Protein AF-A0A015MJA5-F1 (afdb_monomer_lite)

Radius of gyration: 21.53 Å; chains: 1; bounding box: 51×28×62 Å

pLDDT: mean 77.98, std 15.15, range [37.22, 94.06]

Foldseek 3Di:
DALLVLLVVLVVVLCVVPVVDDPQLVPDDPVNLVSSLVSCVVVVLVRQLLSDDPVSCVPPVVSSCSSDDPLVSVLSVCCNVPQQDDDPDPRDPGPDDPPDPDPPPQVQQDPDPPDGQQNQQVVVCVVVVPDPPVRDPPCVGDDPDRDDDQDDCVVQNDDPVSCCVRPPPDPPDDDDD

Organism: Rhizophagus irregularis (strain DAOM 197198w) (NCBI:txid1432141)

Secondary structure (DSSP, 8-state):
--HHHHHHHHHHHHHHT-TT--S-TTT--HHHHHHHHHHHTTTGGGS-GGGS-HHHIIIIIGGGGGGS-HHHHHHHHHHHHSTT---SS--PPPSS----S----HHHH---SS--HHHHHHHHHHHTT----TT-TT------S-------HHHH-S-HHHHHHHHTT--S-----

Sequence (177 aa):
MNEIEVWEHVLKWGLAQNPNLILDPKTWSVDDFKTMKNILQHCLPLIRFFSLSSIAFSQKVRPYRKLLDKQLYEELLNSYLEPGSVSRYNVLRPRKIKNNEIKIDDSQIIDSKIVDSNIISTVSKWVNKVVINDNNYEELIYLPYKFELLLRGSRDGFTPNKFHELCDGKANTVRPL

Structure (mmCIF, N/CA/C/O backbone):
data_AF-A0A015MJA5-F1
#
_entry.id   AF-A0A015MJA5-F1
#
loop_
_atom_site.group_PDB
_atom_site.id
_atom_site.type_symbol
_atom_site.label_atom_id
_atom_site.label_alt_id
_atom_site.label_comp_id
_atom_site.label_asym_id
_atom_site.label_entity_id
_atom_site.label_seq_id
_atom_site.pdbx_PDB_ins_code
_atom_site.Cartn_x
_atom_site.Cartn_y
_atom_site.Cartn_z
_atom_site.occupancy
_atom_site.B_iso_or_equiv
_atom_site.auth_seq_id
_atom_site.auth_comp_id
_atom_site.auth_asym_id
_atom_site.auth_atom_id
_atom_site.pdbx_PDB_model_num
ATOM 1 N N . MET A 1 1 ? -3.603 6.333 -7.722 1.00 66.56 1 MET A N 1
ATOM 2 C CA . MET A 1 1 ? -4.207 6.580 -6.405 1.00 66.56 1 MET A CA 1
ATOM 3 C C . MET A 1 1 ? -3.105 6.470 -5.365 1.00 66.56 1 MET A C 1
ATOM 5 O O . MET A 1 1 ? -2.288 5.564 -5.498 1.00 66.56 1 MET A O 1
ATOM 9 N N . ASN A 1 2 ? -2.989 7.423 -4.443 1.00 80.31 2 ASN A N 1
ATOM 10 C CA . ASN A 1 2 ? -2.031 7.321 -3.342 1.00 80.31 2 ASN A CA 1
ATOM 11 C C . ASN A 1 2 ? -2.468 6.195 -2.403 1.00 80.31 2 ASN A C 1
ATOM 13 O O . ASN A 1 2 ? -3.661 5.965 -2.232 1.00 80.31 2 ASN A O 1
ATOM 17 N N . GLU A 1 3 ? -1.526 5.506 -1.766 1.00 84.56 3 GLU A N 1
ATOM 18 C CA . GLU A 1 3 ? -1.880 4.363 -0.914 1.00 84.56 3 GLU A CA 1
ATOM 19 C C . GLU A 1 3 ? -2.755 4.776 0.281 1.00 84.56 3 GLU A C 1
ATOM 21 O O . GLU A 1 3 ? -3.638 4.035 0.704 1.00 84.56 3 GLU A O 1
ATOM 26 N N . ILE A 1 4 ? -2.583 6.010 0.763 1.00 87.94 4 ILE A N 1
ATOM 27 C CA . ILE A 1 4 ? -3.438 6.568 1.810 1.00 87.94 4 ILE A CA 1
ATOM 28 C C . ILE A 1 4 ? -4.886 6.760 1.346 1.00 87.94 4 ILE A C 1
ATOM 30 O O . ILE A 1 4 ? -5.813 6.508 2.107 1.00 87.94 4 ILE A O 1
ATOM 34 N N . GLU A 1 5 ? -5.091 7.140 0.083 1.00 89.81 5 GLU A N 1
ATOM 35 C CA . GLU A 1 5 ? -6.429 7.243 -0.499 1.00 89.81 5 GLU A CA 1
ATOM 36 C C . GLU A 1 5 ? -7.053 5.851 -0.582 1.00 89.81 5 GLU A C 1
ATOM 38 O O . GLU A 1 5 ? -8.214 5.697 -0.223 1.00 89.81 5 GLU A O 1
ATOM 43 N N . VAL A 1 6 ? -6.292 4.827 -0.993 1.00 90.62 6 VAL A N 1
ATOM 44 C CA . VAL A 1 6 ? -6.782 3.437 -1.030 1.00 90.62 6 VAL A CA 1
ATOM 45 C C . VAL A 1 6 ? -7.274 3.012 0.355 1.00 90.62 6 VAL A C 1
ATOM 47 O O . VAL A 1 6 ? -8.397 2.529 0.473 1.00 90.62 6 VAL A O 1
ATOM 50 N N . TRP A 1 7 ? -6.481 3.254 1.403 1.00 92.88 7 TRP A N 1
ATOM 51 C CA . TRP A 1 7 ? -6.877 2.979 2.787 1.00 92.88 7 TRP A CA 1
ATOM 52 C C . TRP A 1 7 ? -8.183 3.686 3.179 1.00 92.88 7 TRP A C 1
ATOM 54 O O . TRP A 1 7 ? -9.106 3.048 3.686 1.00 92.88 7 TRP A O 1
ATOM 64 N N . GLU A 1 8 ? -8.302 4.986 2.904 1.00 92.44 8 GLU A N 1
ATOM 65 C CA . GLU A 1 8 ? -9.509 5.752 3.231 1.00 92.44 8 GLU A CA 1
ATOM 66 C C . GLU A 1 8 ? -10.745 5.270 2.455 1.00 92.44 8 GLU A C 1
ATOM 68 O O . GLU A 1 8 ? -11.843 5.235 3.012 1.00 92.44 8 GLU A O 1
ATOM 73 N N . HIS A 1 9 ? -10.592 4.861 1.193 1.00 92.62 9 HIS A N 1
ATOM 74 C CA . HIS A 1 9 ? -11.691 4.302 0.401 1.00 92.62 9 HIS A CA 1
ATOM 75 C C . HIS A 1 9 ? -12.118 2.925 0.909 1.00 92.62 9 HIS A C 1
ATOM 77 O O . HIS A 1 9 ? -13.315 2.663 0.988 1.00 92.62 9 HIS A O 1
ATOM 83 N N . VAL A 1 10 ? -11.168 2.071 1.303 1.00 92.81 10 VAL A N 1
ATOM 84 C CA . VAL A 1 10 ? -11.465 0.765 1.910 1.00 92.81 10 VAL A CA 1
ATOM 85 C C . VAL A 1 10 ? -12.234 0.947 3.220 1.00 92.81 10 VAL A C 1
ATOM 87 O O . VAL A 1 10 ? -13.239 0.271 3.430 1.00 92.81 10 VAL A O 1
ATOM 90 N N . LEU A 1 11 ? -11.837 1.906 4.065 1.00 91.88 11 LEU A N 1
ATOM 91 C CA . LEU A 1 11 ? -12.578 2.237 5.286 1.00 91.88 11 LEU A CA 1
ATOM 92 C C . LEU A 1 11 ? -13.996 2.743 4.993 1.00 91.88 11 LEU A C 1
ATOM 94 O O . LEU A 1 11 ? -14.953 2.257 5.593 1.00 91.88 11 LEU A O 1
ATOM 98 N N . LYS A 1 12 ? -14.150 3.690 4.059 1.00 91.62 12 LYS A N 1
ATOM 99 C CA . LYS A 1 12 ? -15.470 4.202 3.652 1.00 91.62 12 LYS A CA 1
ATOM 100 C C . LYS A 1 12 ? -16.364 3.091 3.103 1.00 91.62 12 LYS A C 1
ATOM 102 O O . LYS A 1 12 ? -17.541 3.036 3.442 1.00 91.62 12 LYS A O 1
ATOM 107 N N . TRP A 1 13 ? -15.805 2.201 2.284 1.00 92.81 13 TRP A N 1
ATOM 108 C CA . TRP A 1 13 ? -16.527 1.053 1.746 1.00 92.81 13 TRP A CA 1
ATOM 109 C C . TRP A 1 13 ? -16.963 0.091 2.854 1.00 92.81 13 TRP A C 1
ATOM 111 O O . TRP A 1 13 ? -18.123 -0.304 2.871 1.00 92.81 13 TRP A O 1
ATOM 121 N N . GLY A 1 14 ? -16.085 -0.222 3.814 1.00 91.38 14 GLY A N 1
ATOM 122 C CA . GLY A 1 14 ? -16.428 -1.079 4.952 1.00 91.38 14 GLY A CA 1
ATOM 123 C C . GLY A 1 14 ? -17.559 -0.509 5.811 1.00 91.38 14 GLY A C 1
ATOM 124 O O . GLY A 1 14 ? -18.456 -1.244 6.210 1.00 91.38 14 GLY A O 1
ATOM 125 N N . LEU A 1 15 ? -17.575 0.810 6.025 1.00 88.44 15 LEU A N 1
ATOM 126 C CA . LEU A 1 15 ? -18.675 1.484 6.720 1.00 88.44 15 LEU A CA 1
ATOM 127 C C . LEU A 1 15 ? -19.980 1.470 5.930 1.00 88.44 15 LEU A C 1
ATOM 129 O O . LEU A 1 15 ? -21.043 1.296 6.511 1.00 88.44 15 LEU A O 1
ATOM 133 N N . ALA A 1 16 ? -19.917 1.613 4.607 1.00 89.19 16 ALA A N 1
ATOM 134 C CA . ALA A 1 16 ? -21.109 1.525 3.771 1.00 89.19 16 ALA A CA 1
ATOM 135 C C . ALA A 1 16 ? -21.779 0.138 3.848 1.00 89.19 16 ALA A C 1
ATOM 137 O O . ALA A 1 16 ? -22.980 0.036 3.613 1.00 89.19 16 ALA A O 1
ATOM 138 N N . GLN A 1 17 ? -21.033 -0.914 4.215 1.00 87.31 17 GLN A N 1
ATOM 139 C CA . GLN A 1 17 ? -21.589 -2.249 4.469 1.00 87.31 17 GLN A CA 1
ATOM 140 C C . GLN A 1 17 ? -22.300 -2.366 5.830 1.00 87.31 17 GLN A C 1
ATOM 142 O O . GLN A 1 17 ? -23.055 -3.313 6.034 1.00 87.31 17 GLN A O 1
ATOM 147 N N . ASN A 1 18 ? -22.083 -1.433 6.765 1.00 81.94 18 ASN A N 1
ATOM 148 C CA . ASN A 1 18 ? -22.741 -1.426 8.071 1.00 81.94 18 ASN A CA 1
ATOM 149 C C . ASN A 1 18 ? -23.163 0.003 8.477 1.00 81.94 18 ASN A C 1
ATOM 151 O O . ASN A 1 18 ? -22.392 0.711 9.130 1.00 81.94 18 ASN A O 1
ATOM 155 N N . PRO A 1 19 ? -24.404 0.415 8.149 1.00 75.94 19 PRO A N 1
ATOM 156 C CA . PRO A 1 19 ? -24.901 1.775 8.376 1.00 75.94 19 PRO A CA 1
ATOM 157 C C . PRO A 1 19 ? -24.910 2.231 9.841 1.00 75.94 19 PRO A C 1
ATOM 159 O O . PRO A 1 19 ? -24.994 3.427 10.104 1.00 75.94 19 PRO A O 1
ATOM 162 N N . ASN A 1 20 ? -24.834 1.296 10.793 1.00 77.31 20 ASN A N 1
ATOM 163 C CA . ASN A 1 20 ? -24.851 1.600 12.224 1.00 77.31 20 ASN A CA 1
ATOM 164 C C . ASN A 1 20 ? -23.471 2.018 12.763 1.00 77.31 20 ASN A C 1
ATOM 166 O O . ASN A 1 20 ? -23.378 2.488 13.896 1.00 77.31 20 ASN A O 1
ATOM 170 N N . LEU A 1 21 ? -22.399 1.850 11.978 1.00 78.50 21 LEU A N 1
ATOM 171 C CA . LEU A 1 21 ? -21.040 2.214 12.376 1.00 78.50 21 LEU A CA 1
ATOM 172 C C . LEU A 1 21 ? -20.703 3.652 11.971 1.00 78.50 21 LEU A C 1
ATOM 174 O O . LEU A 1 21 ? -20.808 4.044 10.810 1.00 78.50 21 LEU A O 1
ATOM 178 N N . ILE A 1 22 ? -20.218 4.433 12.934 1.00 77.12 22 ILE A N 1
ATOM 179 C CA . ILE A 1 22 ? -19.746 5.809 12.726 1.00 77.12 22 ILE A CA 1
ATOM 180 C C . ILE A 1 22 ? -18.241 5.785 12.409 1.00 77.12 22 ILE A C 1
ATOM 182 O O . ILE A 1 22 ? -17.514 4.950 12.935 1.00 77.12 22 ILE A O 1
ATOM 186 N N . LEU A 1 23 ? -17.724 6.709 11.590 1.00 75.06 23 LEU A N 1
ATOM 187 C CA . LEU A 1 23 ? -16.286 6.831 11.268 1.00 75.06 23 LEU A CA 1
ATOM 188 C C . LEU A 1 23 ? -15.466 7.451 12.429 1.00 75.06 23 LEU A C 1
ATOM 190 O O . LEU A 1 23 ? -14.699 8.388 12.221 1.00 75.06 23 LEU A O 1
ATOM 194 N N . ASP A 1 24 ? -15.621 6.955 13.659 1.00 81.62 24 ASP A N 1
ATOM 195 C CA . ASP A 1 24 ? -14.726 7.292 14.772 1.00 81.62 24 ASP A CA 1
ATOM 196 C C . ASP A 1 24 ? -14.267 6.028 15.520 1.00 81.62 24 ASP A C 1
ATOM 198 O O . ASP A 1 24 ? -15.018 5.491 16.340 1.00 81.62 24 ASP A O 1
ATOM 202 N N . PRO A 1 25 ? -13.017 5.568 15.318 1.00 80.31 25 PRO A N 1
ATOM 203 C CA . PRO A 1 25 ? -12.498 4.368 15.968 1.00 80.31 25 PRO A CA 1
ATOM 204 C C . PRO A 1 25 ? -12.429 4.473 17.497 1.00 80.31 25 PRO A C 1
ATOM 206 O O . PRO A 1 25 ? -12.294 3.446 18.162 1.00 80.31 25 PRO A O 1
ATOM 209 N N . LYS A 1 26 ? -12.515 5.677 18.085 1.00 83.00 26 LYS A N 1
ATOM 210 C CA . LYS A 1 26 ? -12.604 5.843 19.546 1.00 83.00 26 LYS A CA 1
ATOM 211 C C . LYS A 1 26 ? -13.963 5.421 20.100 1.00 83.00 26 LYS A C 1
ATOM 213 O O . LYS A 1 26 ? -14.038 5.036 21.262 1.00 83.00 26 LYS A O 1
ATOM 218 N N . THR A 1 27 ? -15.009 5.494 19.281 1.00 86.12 27 THR A N 1
ATOM 219 C CA . THR A 1 27 ? -16.390 5.164 19.670 1.00 86.12 27 THR A CA 1
ATOM 220 C C . THR A 1 27 ? -16.729 3.686 19.495 1.00 86.12 27 THR A C 1
ATOM 222 O O . THR A 1 27 ? -17.768 3.241 19.967 1.00 86.12 27 THR A O 1
ATOM 225 N N . TRP A 1 28 ? -15.857 2.913 18.842 1.00 87.12 28 TRP A N 1
ATOM 226 C CA . TRP A 1 28 ? -16.139 1.527 18.482 1.00 87.12 28 TRP A CA 1
ATOM 227 C C . TRP A 1 28 ? -15.987 0.574 19.663 1.00 87.12 28 TRP A C 1
ATOM 229 O O . TRP A 1 28 ? -14.944 0.519 20.328 1.00 87.12 28 TRP A O 1
ATOM 239 N N . SER A 1 29 ? -17.015 -0.246 19.856 1.00 88.69 29 SER A N 1
ATOM 240 C CA . SER A 1 29 ? -16.983 -1.401 20.740 1.00 88.69 29 SER A CA 1
ATOM 241 C C . SER A 1 29 ? -16.093 -2.515 20.174 1.00 88.69 29 SER A C 1
ATOM 243 O O . SER A 1 29 ? -15.630 -2.482 19.032 1.00 88.69 29 SER A O 1
ATOM 245 N N . VAL A 1 30 ? -15.827 -3.540 20.985 1.00 87.81 30 VAL A N 1
ATOM 246 C CA . VAL A 1 30 ? -15.057 -4.715 20.542 1.00 87.81 30 VAL A CA 1
ATOM 247 C C . VAL A 1 30 ? -15.766 -5.443 19.391 1.00 87.81 30 VAL A C 1
ATOM 249 O O . VAL A 1 30 ? -15.101 -5.883 18.450 1.00 87.81 30 VAL A O 1
ATOM 252 N N . ASP A 1 31 ? -17.097 -5.512 19.429 1.00 89.25 31 ASP A N 1
ATOM 253 C CA . ASP A 1 31 ? -17.905 -6.166 18.397 1.00 89.25 31 ASP A CA 1
ATOM 254 C C . ASP A 1 31 ? -17.942 -5.364 17.091 1.00 89.25 31 ASP A C 1
ATOM 256 O O . ASP A 1 31 ? -17.902 -5.951 16.006 1.00 89.25 31 ASP A O 1
ATOM 260 N N . ASP A 1 32 ? -17.900 -4.033 17.173 1.00 89.94 32 ASP A N 1
ATOM 261 C CA . ASP A 1 32 ? -17.778 -3.153 16.004 1.00 89.94 32 ASP A CA 1
ATOM 262 C C . ASP A 1 32 ? -16.458 -3.399 15.269 1.00 89.94 32 ASP A C 1
ATOM 264 O O . ASP A 1 32 ? -16.434 -3.606 14.052 1.00 89.94 32 ASP A O 1
ATOM 268 N N . PHE A 1 33 ? -15.349 -3.476 16.017 1.00 90.25 33 PHE A N 1
ATOM 269 C CA . PHE A 1 33 ? -14.043 -3.826 15.452 1.00 90.25 33 PHE A CA 1
ATOM 270 C C . PHE A 1 33 ? -14.045 -5.218 14.822 1.00 90.25 33 PHE A C 1
ATOM 272 O O . PHE A 1 33 ? -13.474 -5.394 13.746 1.00 90.25 33 PHE A O 1
ATOM 279 N N . LYS A 1 34 ? -14.685 -6.204 15.459 1.00 90.69 34 LYS A N 1
ATOM 280 C CA . LYS A 1 34 ? -14.786 -7.568 14.926 1.00 90.69 34 LYS A CA 1
ATOM 281 C C . LYS A 1 34 ? -15.583 -7.602 13.621 1.00 90.69 34 LYS A C 1
ATOM 283 O O . LYS A 1 34 ? -15.147 -8.221 12.652 1.00 90.69 34 LYS A O 1
ATOM 288 N N . THR A 1 35 ? -16.709 -6.897 13.582 1.00 91.25 35 THR A N 1
ATOM 289 C CA . THR A 1 35 ? -17.570 -6.794 12.399 1.00 91.25 35 THR A CA 1
ATOM 290 C C . THR A 1 35 ? -16.824 -6.136 11.244 1.00 91.25 35 THR A C 1
ATOM 292 O O . THR A 1 35 ? -16.749 -6.699 10.153 1.00 91.25 35 THR A O 1
ATOM 295 N N . MET A 1 36 ? -16.181 -4.994 11.497 1.00 91.56 36 MET A N 1
ATOM 296 C CA . MET A 1 36 ? -15.400 -4.296 10.478 1.00 91.56 36 MET A CA 1
ATOM 297 C C . MET A 1 36 ? -14.196 -5.120 10.005 1.00 91.56 36 MET A C 1
ATOM 299 O O . MET A 1 36 ? -13.910 -5.159 8.810 1.00 91.56 36 MET A O 1
ATOM 303 N N . LYS A 1 37 ? -13.501 -5.820 10.912 1.00 91.44 37 LYS A N 1
ATOM 304 C CA . LYS A 1 37 ? -12.379 -6.697 10.548 1.00 91.44 37 LYS A CA 1
ATOM 305 C C . LYS A 1 37 ? -12.827 -7.801 9.589 1.00 91.44 37 LYS A C 1
ATOM 307 O O . LYS A 1 37 ? -12.146 -8.038 8.597 1.00 91.44 37 LYS A O 1
ATOM 312 N N . ASN A 1 38 ? -13.983 -8.416 9.841 1.00 91.25 38 ASN A N 1
ATOM 313 C CA . ASN A 1 38 ? -14.544 -9.439 8.959 1.00 91.25 38 ASN A CA 1
ATOM 314 C C . ASN A 1 38 ? -14.909 -8.875 7.578 1.00 91.25 38 ASN A C 1
ATOM 316 O O . ASN A 1 38 ? -14.599 -9.499 6.569 1.00 91.25 38 ASN A O 1
ATOM 320 N N . ILE A 1 39 ? -15.509 -7.680 7.517 1.00 92.00 39 ILE A N 1
ATOM 321 C CA . ILE A 1 39 ? -15.853 -7.018 6.245 1.00 92.00 39 ILE A CA 1
ATOM 322 C C . ILE A 1 39 ? -14.589 -6.721 5.427 1.00 92.00 39 ILE A C 1
ATOM 324 O O . ILE A 1 39 ? -14.548 -6.946 4.219 1.00 92.00 39 ILE A O 1
ATOM 328 N N . LEU A 1 40 ? -13.534 -6.237 6.085 1.00 92.44 40 LEU A N 1
ATOM 329 C CA . LEU A 1 40 ? -12.305 -5.808 5.422 1.00 92.44 40 LEU A CA 1
ATOM 330 C C . LEU A 1 40 ? -11.277 -6.932 5.224 1.00 92.44 40 LEU A C 1
ATOM 332 O O . LEU A 1 40 ? -10.230 -6.678 4.629 1.00 92.44 40 LEU A O 1
ATOM 336 N N . GLN A 1 41 ? -11.550 -8.162 5.670 1.00 90.38 41 GLN A N 1
ATOM 337 C CA . GLN A 1 41 ? -10.557 -9.244 5.737 1.00 90.38 41 GLN A CA 1
ATOM 338 C C . GLN A 1 41 ? -9.852 -9.529 4.401 1.00 90.38 41 GLN A C 1
ATOM 340 O O . GLN A 1 41 ? -8.660 -9.814 4.378 1.00 90.38 41 GLN A O 1
ATOM 345 N N . HIS A 1 42 ? -10.567 -9.412 3.278 1.00 88.00 42 HIS A N 1
ATOM 346 C CA . HIS A 1 42 ? -10.013 -9.653 1.941 1.00 88.00 42 HIS A CA 1
ATOM 347 C C . HIS A 1 42 ? -9.357 -8.407 1.334 1.00 88.00 42 HIS A C 1
ATOM 349 O O . HIS A 1 42 ? -8.534 -8.519 0.429 1.00 88.00 42 HIS A O 1
ATOM 355 N N . CYS A 1 43 ? -9.698 -7.218 1.834 1.00 89.94 43 CYS A N 1
ATOM 356 C CA . CYS A 1 43 ? -9.162 -5.949 1.353 1.00 89.94 43 CYS A CA 1
ATOM 357 C C . CYS A 1 43 ? -7.873 -5.553 2.083 1.00 89.94 43 CYS A C 1
ATOM 359 O O . CYS A 1 43 ? -6.976 -4.995 1.455 1.00 89.94 43 CYS A O 1
ATOM 361 N N . LEU A 1 44 ? -7.758 -5.853 3.383 1.00 89.00 44 LEU A N 1
ATOM 362 C CA . LEU A 1 44 ? -6.591 -5.499 4.201 1.00 89.00 44 LEU A CA 1
ATOM 363 C C . LEU A 1 44 ? -5.261 -6.013 3.621 1.00 89.00 44 LEU A C 1
ATOM 365 O O . LEU A 1 44 ? -4.337 -5.205 3.528 1.00 89.00 44 LEU A O 1
ATOM 369 N N . PRO A 1 45 ? -5.141 -7.273 3.149 1.00 86.88 45 PRO A N 1
ATOM 370 C CA . PRO A 1 45 ? -3.895 -7.776 2.564 1.00 86.88 45 PRO A CA 1
ATOM 371 C C . PRO A 1 45 ? -3.497 -7.074 1.260 1.00 86.88 45 PRO A C 1
ATOM 373 O O . PRO A 1 45 ? -2.343 -7.137 0.846 1.00 86.88 45 PRO A O 1
ATOM 376 N N . LEU A 1 46 ? -4.445 -6.409 0.592 1.00 85.94 46 LEU A N 1
ATOM 377 C CA . LEU A 1 46 ? -4.185 -5.679 -0.646 1.00 85.94 46 LEU A CA 1
ATOM 378 C C . LEU A 1 46 ? -3.621 -4.278 -0.375 1.00 85.94 46 LEU A C 1
ATOM 380 O O . LEU A 1 46 ? -3.115 -3.646 -1.303 1.00 85.94 46 LEU A O 1
ATOM 384 N N . ILE A 1 47 ? -3.713 -3.764 0.852 1.00 88.38 47 ILE A N 1
ATOM 385 C CA . ILE A 1 47 ? -3.237 -2.424 1.206 1.00 88.38 47 ILE A CA 1
ATOM 386 C C . ILE A 1 47 ? -1.742 -2.479 1.527 1.00 88.38 47 ILE A C 1
ATOM 388 O O . ILE A 1 47 ? -1.265 -3.286 2.321 1.00 88.38 47 ILE A O 1
ATOM 392 N N . ARG A 1 48 ? -0.982 -1.583 0.905 1.00 86.94 48 ARG A N 1
ATOM 393 C CA . ARG A 1 48 ? 0.482 -1.534 0.952 1.00 86.94 48 ARG A CA 1
ATOM 394 C C . ARG A 1 48 ? 0.930 -0.624 2.086 1.00 86.94 48 ARG A C 1
ATOM 396 O O . ARG A 1 48 ? 1.501 0.437 1.863 1.00 86.94 48 ARG A O 1
ATOM 403 N N . PHE A 1 49 ? 0.642 -1.026 3.322 1.00 86.31 49 PHE A N 1
ATOM 404 C CA . PHE A 1 49 ? 0.877 -0.195 4.510 1.00 86.31 49 PHE A CA 1
ATOM 405 C C . PHE A 1 49 ? 2.334 0.268 4.679 1.00 86.31 49 PHE A C 1
ATOM 407 O O . PHE A 1 49 ? 2.553 1.364 5.187 1.00 86.31 49 PHE A O 1
ATOM 414 N N . PHE A 1 50 ? 3.311 -0.515 4.213 1.00 82.25 50 PHE A N 1
ATOM 415 C CA . PHE A 1 50 ? 4.739 -0.161 4.213 1.00 82.25 50 PHE A CA 1
ATOM 416 C C . PHE A 1 50 ? 5.103 0.952 3.215 1.00 82.25 50 PHE A C 1
ATOM 418 O O . PHE A 1 50 ? 6.174 1.533 3.298 1.00 82.25 50 PHE A O 1
ATOM 425 N N . SER A 1 51 ? 4.225 1.260 2.255 1.00 78.62 51 SER A N 1
ATOM 426 C CA . SER A 1 51 ? 4.410 2.359 1.296 1.00 78.62 51 SER A CA 1
ATOM 427 C C . SER A 1 51 ? 3.823 3.691 1.783 1.00 78.62 51 SER A C 1
ATOM 429 O O . SER A 1 51 ? 3.862 4.685 1.055 1.00 78.62 51 SER A O 1
ATOM 431 N N . LEU A 1 52 ? 3.213 3.725 2.972 1.00 83.38 52 LEU A N 1
ATOM 432 C CA . LEU A 1 52 ? 2.678 4.956 3.551 1.00 83.38 52 LEU A CA 1
ATOM 433 C C . LEU A 1 52 ? 3.811 5.804 4.145 1.00 83.38 52 LEU A C 1
ATOM 435 O O . LEU A 1 52 ? 4.884 5.311 4.469 1.00 83.38 52 LEU A O 1
ATOM 439 N N . SER A 1 53 ? 3.581 7.110 4.305 1.00 83.62 53 SER A N 1
ATOM 440 C CA . SER A 1 53 ? 4.485 7.915 5.133 1.00 83.62 53 SER A CA 1
ATOM 441 C C . SER A 1 53 ? 4.231 7.639 6.612 1.00 83.62 53 SER A C 1
ATOM 443 O O . SER A 1 53 ? 3.092 7.380 7.009 1.00 83.62 53 SER A O 1
ATOM 445 N N . SER A 1 54 ? 5.260 7.808 7.444 1.00 83.06 54 SER A N 1
ATOM 446 C CA . SER A 1 54 ? 5.151 7.716 8.908 1.00 83.06 54 SER A CA 1
ATOM 447 C C . SER A 1 54 ? 4.030 8.605 9.469 1.00 83.06 54 SER A C 1
ATOM 449 O O . SER A 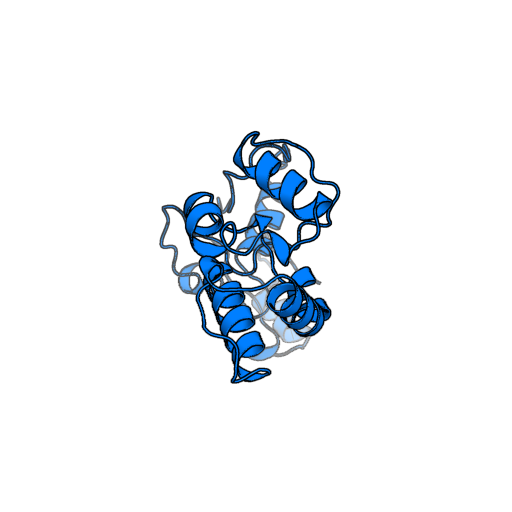1 54 ? 3.253 8.176 10.323 1.00 83.06 54 SER A O 1
ATOM 451 N N . ILE A 1 55 ? 3.876 9.819 8.925 1.00 85.12 55 ILE A N 1
ATOM 452 C CA . ILE A 1 55 ? 2.797 10.759 9.273 1.00 85.12 55 ILE A CA 1
ATOM 453 C C . ILE A 1 55 ? 1.420 10.166 8.942 1.00 85.12 55 ILE A C 1
ATOM 455 O O . ILE A 1 55 ? 0.5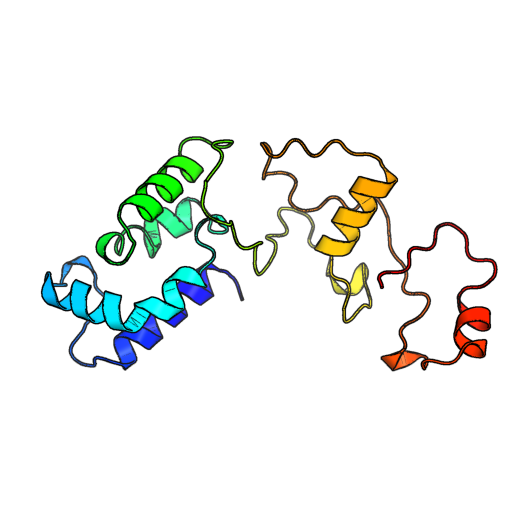31 10.157 9.796 1.00 85.12 55 ILE A O 1
ATOM 459 N N . ALA A 1 56 ? 1.239 9.646 7.724 1.00 88.00 56 ALA A N 1
ATOM 460 C CA . ALA A 1 56 ? -0.032 9.073 7.290 1.00 88.00 56 ALA A CA 1
ATOM 461 C C . ALA A 1 56 ? -0.379 7.816 8.099 1.00 88.00 56 ALA A C 1
ATOM 463 O O . ALA A 1 56 ? -1.507 7.676 8.569 1.00 88.00 56 ALA A O 1
ATOM 464 N N . PHE A 1 57 ? 0.599 6.941 8.338 1.00 89.75 57 PHE A N 1
ATOM 465 C CA . PHE A 1 57 ? 0.439 5.782 9.208 1.00 89.75 57 PHE A CA 1
ATOM 466 C C . PHE A 1 57 ? -0.018 6.197 10.616 1.00 89.75 57 PHE A C 1
ATOM 468 O O . PHE A 1 57 ? -1.045 5.715 11.100 1.00 89.75 57 PHE A O 1
ATOM 475 N N . SER A 1 58 ? 0.683 7.144 11.246 1.00 88.88 58 SER A N 1
ATOM 476 C CA . SER A 1 58 ? 0.397 7.594 12.613 1.00 88.88 58 SER A CA 1
ATOM 477 C C . SER A 1 58 ? -0.988 8.234 12.759 1.00 88.88 58 SER A C 1
ATOM 479 O O . SER A 1 58 ? -1.698 7.958 13.724 1.00 88.88 58 S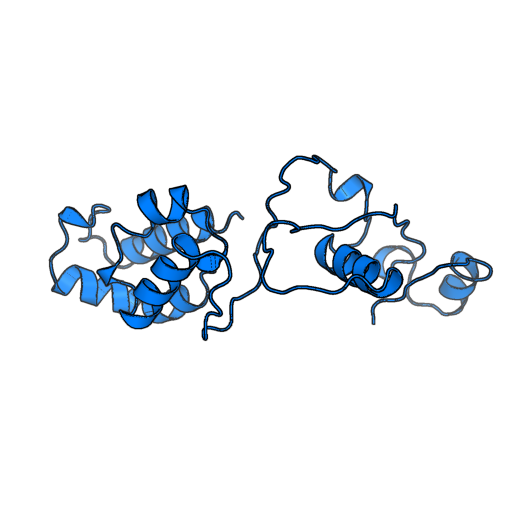ER A O 1
ATOM 481 N N . GLN A 1 59 ? -1.406 9.059 11.798 1.00 90.44 59 GLN A N 1
ATOM 482 C CA . GLN A 1 59 ? -2.669 9.797 11.894 1.00 90.44 59 GLN A CA 1
ATOM 483 C C . GLN A 1 59 ? -3.885 9.003 11.406 1.00 90.44 59 GLN A C 1
ATOM 485 O O . GLN A 1 59 ? -4.984 9.202 11.919 1.00 90.44 59 GLN A O 1
ATOM 490 N N . LYS A 1 60 ? -3.718 8.134 10.403 1.00 90.81 60 LYS A N 1
ATOM 491 C CA . LYS A 1 60 ? -4.847 7.543 9.665 1.00 90.81 60 LYS A CA 1
ATOM 492 C C . LYS A 1 60 ? -4.970 6.035 9.817 1.00 90.81 60 LYS A C 1
ATOM 494 O O . LYS A 1 60 ? -6.082 5.528 9.722 1.00 90.81 60 LYS A O 1
ATOM 499 N N . VAL A 1 61 ? -3.871 5.317 10.057 1.00 92.00 61 VAL A N 1
ATOM 500 C CA . VAL A 1 61 ? -3.879 3.848 10.203 1.00 92.00 61 VAL A CA 1
ATOM 501 C C . VAL A 1 61 ? -3.847 3.448 11.673 1.00 92.00 61 VAL A C 1
ATOM 503 O O . VAL A 1 61 ? -4.660 2.639 12.115 1.00 92.00 61 VAL A O 1
ATOM 506 N N . ARG A 1 62 ? -2.965 4.065 12.467 1.00 91.38 62 ARG A N 1
ATOM 507 C CA . ARG A 1 62 ? -2.778 3.767 13.895 1.00 91.38 62 ARG A CA 1
ATOM 508 C C . ARG A 1 62 ? -4.065 3.823 14.737 1.00 91.38 62 ARG A C 1
ATOM 510 O O . ARG A 1 62 ? -4.212 2.947 15.593 1.00 91.38 62 ARG A O 1
ATOM 517 N N . PRO A 1 63 ? -5.021 4.753 14.515 1.00 91.88 63 PRO A N 1
ATOM 518 C CA . PRO A 1 63 ? -6.298 4.737 15.236 1.00 91.88 63 PRO A CA 1
ATOM 519 C C . PRO A 1 63 ? -7.086 3.429 15.062 1.00 91.88 63 PRO A C 1
ATOM 521 O O . PRO A 1 63 ? -7.790 3.005 15.973 1.00 91.88 63 PRO A O 1
ATOM 524 N N . TYR A 1 64 ? -6.902 2.748 13.930 1.00 91.19 64 TYR A N 1
ATOM 525 C CA . TYR A 1 64 ? -7.579 1.505 13.566 1.00 91.19 64 TYR A CA 1
ATOM 526 C C . TYR A 1 64 ? -6.715 0.257 13.785 1.00 91.19 64 TYR A C 1
ATOM 528 O O . TYR A 1 64 ? -7.024 -0.804 13.248 1.00 91.19 64 TYR A O 1
ATOM 536 N N . ARG A 1 65 ? -5.650 0.337 14.596 1.00 90.88 65 ARG A N 1
ATOM 537 C CA . ARG A 1 65 ? -4.710 -0.779 14.833 1.00 90.88 65 ARG A CA 1
ATOM 538 C C . ARG A 1 65 ? -5.368 -2.116 15.197 1.00 90.88 65 ARG A C 1
ATOM 540 O O . ARG A 1 65 ? -4.810 -3.157 14.892 1.00 90.88 65 ARG A O 1
ATOM 547 N N . LYS A 1 66 ? -6.553 -2.096 15.824 1.00 90.88 66 LYS A N 1
ATOM 548 C CA . LYS A 1 66 ? -7.317 -3.301 16.199 1.00 90.88 66 LYS A CA 1
ATOM 549 C C . LYS A 1 66 ? -7.866 -4.083 14.993 1.00 90.88 66 LYS A C 1
ATOM 551 O O . LYS A 1 66 ? -8.210 -5.249 15.148 1.00 90.88 66 LYS A O 1
ATOM 556 N N . LEU A 1 67 ? -7.967 -3.453 13.818 1.00 90.94 67 LEU A N 1
ATOM 557 C CA . LEU A 1 67 ? -8.363 -4.115 12.569 1.00 90.94 67 LEU A CA 1
ATOM 558 C C . LEU A 1 67 ? -7.221 -4.926 11.957 1.00 90.94 67 LEU A C 1
ATOM 560 O O . LEU A 1 67 ? -7.471 -5.889 11.237 1.00 90.94 67 LEU A O 1
ATOM 564 N N . LEU A 1 68 ? -5.980 -4.542 12.250 1.00 90.00 68 LEU A N 1
ATOM 565 C CA . LEU A 1 68 ? -4.789 -5.211 11.755 1.00 90.00 68 LEU A CA 1
ATOM 566 C C . LEU A 1 68 ? -4.447 -6.400 12.652 1.00 90.00 68 LEU A C 1
ATOM 568 O O . LEU A 1 68 ? -4.716 -6.401 13.856 1.00 90.00 68 LEU A O 1
ATOM 572 N N . ASP A 1 69 ? -3.826 -7.420 12.072 1.00 87.94 69 ASP A N 1
ATOM 573 C CA . ASP A 1 69 ? -3.247 -8.492 12.870 1.00 87.94 69 ASP A CA 1
ATOM 574 C C . ASP A 1 69 ? -2.095 -7.954 13.715 1.00 87.94 69 ASP A C 1
ATOM 576 O O . ASP A 1 69 ? -1.294 -7.135 13.261 1.00 87.94 69 ASP A O 1
ATOM 580 N N . LYS A 1 70 ? -2.008 -8.426 14.964 1.00 89.00 70 LYS A N 1
ATOM 581 C CA . LYS A 1 70 ? -1.028 -7.933 15.941 1.00 89.00 70 LYS A CA 1
ATOM 582 C C . LYS A 1 70 ? 0.396 -7.999 15.389 1.00 89.00 70 LYS A C 1
ATOM 584 O O . LYS A 1 70 ? 1.133 -7.031 15.503 1.00 89.00 70 LYS A O 1
ATOM 589 N N . GLN A 1 71 ? 0.753 -9.112 14.747 1.00 87.12 71 GLN A N 1
ATOM 590 C CA . GLN A 1 71 ? 2.075 -9.277 14.146 1.00 87.12 71 GLN A CA 1
ATOM 591 C C . GLN A 1 71 ? 2.328 -8.268 13.016 1.00 87.12 71 GLN A C 1
ATOM 593 O O . GLN A 1 71 ? 3.391 -7.659 12.980 1.00 87.12 71 GLN A O 1
ATOM 598 N N . LEU A 1 72 ? 1.355 -8.063 12.121 1.00 86.62 72 LEU A N 1
ATOM 599 C CA . LEU A 1 72 ? 1.470 -7.094 11.029 1.00 86.62 72 LEU A CA 1
ATOM 600 C C . LEU A 1 72 ? 1.651 -5.668 11.566 1.00 86.62 72 LEU A C 1
ATOM 602 O O . LEU A 1 72 ? 2.467 -4.915 11.046 1.00 86.62 72 LEU A O 1
ATOM 606 N N . TYR A 1 73 ? 0.909 -5.298 12.612 1.00 90.31 73 TYR A N 1
ATOM 607 C CA . TYR A 1 73 ? 1.017 -3.976 13.224 1.00 90.31 73 TYR A CA 1
ATOM 608 C C . TYR A 1 73 ? 2.391 -3.732 13.864 1.00 90.31 73 TYR A C 1
ATOM 610 O O . TYR A 1 73 ? 2.950 -2.657 13.667 1.00 90.31 73 TYR A O 1
ATOM 618 N N . GLU A 1 74 ? 2.936 -4.703 14.603 1.00 88.44 74 GLU A N 1
ATOM 619 C CA . GLU A 1 74 ? 4.271 -4.572 15.209 1.00 88.44 74 GLU A CA 1
ATOM 620 C C . GLU A 1 74 ? 5.364 -4.471 14.139 1.00 88.44 74 GLU A C 1
ATOM 622 O O . GLU A 1 74 ? 6.234 -3.611 14.228 1.00 88.44 74 GLU A O 1
ATOM 627 N N . GLU A 1 75 ? 5.295 -5.279 13.076 1.00 85.62 75 GLU A N 1
ATOM 628 C CA . GLU A 1 75 ? 6.257 -5.181 11.971 1.00 85.62 75 GLU A CA 1
ATOM 629 C C . GLU A 1 75 ? 6.145 -3.841 11.225 1.00 85.62 75 GLU A C 1
ATOM 631 O O . GLU A 1 75 ? 7.164 -3.235 10.893 1.00 85.62 75 GLU A O 1
ATOM 636 N N . LEU A 1 76 ? 4.926 -3.325 11.021 1.00 86.69 76 LEU A N 1
ATOM 637 C CA . LEU A 1 76 ? 4.720 -1.981 10.476 1.00 86.69 76 LEU A CA 1
ATOM 638 C C . LEU A 1 76 ? 5.327 -0.916 11.383 1.00 86.69 76 LEU A C 1
ATOM 640 O O . LEU A 1 76 ? 6.059 -0.055 10.907 1.00 86.69 76 LEU A O 1
ATOM 644 N N . LEU A 1 77 ? 5.045 -0.976 12.682 1.00 88.50 77 LEU A N 1
ATOM 645 C CA . LEU A 1 77 ? 5.578 -0.028 13.651 1.00 88.50 77 LEU A CA 1
ATOM 646 C C . LEU A 1 77 ? 7.112 -0.037 13.639 1.00 88.50 77 LEU A C 1
ATOM 648 O O . LEU A 1 77 ? 7.714 1.029 13.525 1.00 88.50 77 LEU A O 1
ATOM 652 N N . ASN A 1 78 ? 7.723 -1.221 13.664 1.00 85.25 78 ASN A N 1
ATOM 653 C CA . ASN A 1 78 ? 9.173 -1.382 13.604 1.00 85.25 78 ASN A CA 1
ATOM 654 C C . ASN A 1 78 ? 9.754 -0.827 12.302 1.00 85.25 78 ASN A C 1
ATOM 656 O O . ASN A 1 78 ? 10.751 -0.122 12.358 1.00 85.25 78 ASN A O 1
ATOM 660 N N . SER A 1 79 ? 9.098 -1.029 11.154 1.00 81.56 79 SER A N 1
ATOM 661 C CA . SER A 1 79 ? 9.581 -0.482 9.875 1.00 81.56 79 SER A CA 1
ATOM 662 C C . SER A 1 79 ? 9.677 1.052 9.855 1.00 81.56 79 SER A C 1
ATOM 664 O O . SER A 1 79 ? 10.518 1.607 9.152 1.00 81.56 79 SER A O 1
ATOM 666 N N . TYR A 1 80 ? 8.848 1.746 10.647 1.00 81.50 80 TYR A N 1
ATOM 667 C CA . TYR A 1 80 ? 8.893 3.206 10.783 1.00 81.50 80 TYR A CA 1
ATOM 668 C C . TYR A 1 80 ? 9.830 3.695 11.894 1.00 81.50 80 TYR A C 1
ATOM 670 O O . TYR A 1 80 ? 10.218 4.862 11.869 1.00 81.50 80 TYR A O 1
ATOM 678 N N . LEU A 1 81 ? 10.147 2.852 12.880 1.00 82.88 81 LEU A N 1
ATOM 679 C CA . LEU A 1 81 ? 11.042 3.187 13.994 1.00 82.88 81 LEU A CA 1
ATOM 680 C C . LEU A 1 81 ? 12.504 2.827 13.698 1.00 82.88 81 LEU A C 1
ATOM 682 O O . LEU A 1 81 ? 13.402 3.557 14.105 1.00 82.88 81 LEU A O 1
ATOM 686 N N . GLU A 1 82 ? 12.729 1.735 12.972 1.00 79.06 82 GLU A N 1
ATOM 687 C CA . GLU A 1 82 ? 14.035 1.196 12.594 1.00 79.06 82 GLU A CA 1
ATOM 688 C C . GLU A 1 82 ? 14.107 1.019 11.065 1.00 79.06 82 GLU A C 1
ATOM 690 O O . GLU A 1 82 ? 13.806 -0.063 10.534 1.00 79.06 82 GLU A O 1
ATOM 695 N N . PRO A 1 83 ? 14.502 2.082 10.335 1.00 62.97 83 PRO A N 1
ATOM 696 C CA . PRO A 1 83 ? 14.744 2.011 8.898 1.00 62.97 83 PRO A CA 1
ATOM 697 C C . PRO A 1 83 ? 15.834 0.969 8.597 1.00 62.97 83 PRO A C 1
ATOM 699 O O . PRO A 1 83 ? 16.945 1.068 9.113 1.00 62.97 83 PRO A O 1
ATOM 702 N N . GLY A 1 84 ? 15.515 -0.043 7.783 1.00 54.84 84 GLY A N 1
ATOM 703 C CA . GLY A 1 84 ? 16.434 -1.139 7.429 1.00 54.84 84 GLY A CA 1
ATOM 704 C C . GLY A 1 84 ? 16.140 -2.483 8.108 1.00 54.84 84 GLY A C 1
ATOM 705 O O . GLY A 1 84 ? 16.816 -3.471 7.825 1.00 54.84 84 GLY A O 1
ATOM 706 N N . SER A 1 85 ? 15.118 -2.562 8.967 1.00 62.47 85 SER A N 1
ATOM 707 C CA . SER A 1 85 ? 14.627 -3.845 9.483 1.00 62.47 85 SER A CA 1
ATOM 708 C C . SER A 1 85 ? 13.958 -4.671 8.369 1.00 62.47 85 SER A C 1
ATOM 710 O O . SER A 1 85 ? 13.083 -4.199 7.641 1.00 62.47 85 SER A O 1
ATOM 712 N N . VAL A 1 86 ? 14.383 -5.928 8.210 1.00 54.72 86 VAL A N 1
ATOM 713 C CA . VAL A 1 86 ? 13.843 -6.838 7.187 1.00 54.72 86 VAL A CA 1
ATOM 714 C C . VAL A 1 86 ? 12.458 -7.322 7.629 1.00 54.72 86 VAL A C 1
ATOM 716 O O . VAL A 1 86 ? 12.344 -8.134 8.549 1.00 54.72 86 VAL A O 1
ATOM 719 N N . SER A 1 87 ? 11.391 -6.837 6.985 1.00 59.84 87 SER A N 1
ATOM 720 C CA . SER A 1 87 ? 10.043 -7.380 7.207 1.00 59.84 87 SER A CA 1
ATOM 721 C C . SER A 1 87 ? 9.898 -8.748 6.540 1.00 59.84 87 SER A C 1
ATOM 723 O O . SER A 1 87 ? 10.396 -8.977 5.439 1.00 59.84 87 SER A O 1
ATOM 725 N N . ARG A 1 88 ? 9.181 -9.662 7.206 1.00 56.38 88 ARG A N 1
ATOM 726 C CA . ARG A 1 88 ? 8.865 -10.994 6.666 1.00 56.38 88 ARG A CA 1
ATOM 727 C C . ARG A 1 88 ? 7.600 -11.004 5.813 1.00 56.38 88 ARG A C 1
ATOM 729 O O . ARG A 1 88 ? 7.316 -12.010 5.166 1.00 56.38 88 ARG A O 1
ATOM 736 N N . TYR A 1 89 ? 6.824 -9.921 5.812 1.00 58.31 89 TYR A N 1
ATOM 737 C CA . TYR A 1 89 ? 5.683 -9.805 4.915 1.00 58.31 89 TYR A CA 1
ATOM 738 C C . TYR A 1 89 ? 6.174 -9.473 3.514 1.00 58.31 89 TYR A C 1
ATOM 740 O O . TYR A 1 89 ? 7.038 -8.620 3.333 1.00 58.31 89 TYR A O 1
ATOM 748 N N . ASN A 1 90 ? 5.587 -10.132 2.513 1.00 51.69 90 ASN A N 1
ATOM 749 C CA . ASN A 1 90 ? 5.775 -9.770 1.115 1.00 51.69 90 ASN A CA 1
ATOM 750 C C . ASN A 1 90 ? 5.314 -8.321 0.929 1.00 51.69 90 ASN A C 1
ATOM 752 O O . ASN A 1 90 ? 4.119 -8.059 0.766 1.00 51.69 90 ASN A O 1
ATOM 756 N N . VAL A 1 91 ? 6.253 -7.376 1.005 1.00 61.78 91 VAL A N 1
ATOM 757 C CA . VAL A 1 91 ? 5.978 -5.956 0.819 1.00 61.78 91 VAL A CA 1
ATOM 758 C C . VAL A 1 91 ? 5.552 -5.783 -0.631 1.00 61.78 91 VAL A C 1
ATOM 760 O O . VAL A 1 91 ? 6.368 -5.757 -1.553 1.00 61.78 91 VAL A O 1
ATOM 763 N N . LEU A 1 92 ? 4.239 -5.724 -0.850 1.00 58.16 92 LEU A N 1
ATOM 764 C CA . LEU A 1 92 ? 3.693 -5.371 -2.150 1.00 58.16 92 LEU A CA 1
ATOM 765 C C . LEU A 1 92 ? 4.312 -4.032 -2.563 1.00 58.16 92 LEU A C 1
ATOM 767 O O . LEU A 1 92 ? 4.248 -3.057 -1.813 1.00 58.16 92 LEU A O 1
ATOM 771 N N . ARG A 1 93 ? 4.908 -3.989 -3.758 1.00 58.88 93 ARG A N 1
ATOM 772 C CA . ARG A 1 93 ? 5.577 -2.788 -4.279 1.00 58.88 93 ARG A CA 1
ATOM 773 C C . ARG A 1 93 ? 4.623 -1.588 -4.291 1.00 58.88 93 ARG A C 1
ATOM 775 O O . ARG A 1 93 ? 3.450 -1.795 -4.599 1.00 58.88 93 ARG A O 1
ATOM 782 N N . PRO A 1 94 ? 5.073 -0.348 -4.030 1.00 57.56 94 PRO A N 1
ATOM 783 C CA . PRO A 1 94 ? 4.216 0.840 -4.043 1.00 57.56 94 PRO A CA 1
ATOM 784 C C . PRO A 1 94 ? 3.346 0.956 -5.305 1.00 57.56 94 PRO A C 1
ATOM 786 O O . PRO A 1 94 ? 3.745 0.579 -6.402 1.00 57.56 94 PRO A O 1
ATOM 789 N N . ARG A 1 95 ? 2.108 1.438 -5.143 1.00 63.75 95 ARG A N 1
ATOM 790 C CA . ARG A 1 95 ? 1.098 1.556 -6.222 1.00 63.75 95 ARG A CA 1
ATOM 791 C C . ARG A 1 95 ? 1.244 2.845 -7.032 1.00 63.75 95 ARG A C 1
ATOM 793 O O . ARG A 1 95 ? 0.821 2.920 -8.179 1.00 63.75 95 ARG A O 1
ATOM 800 N N . LYS A 1 96 ? 1.850 3.845 -6.399 1.00 57.81 96 LYS A N 1
ATOM 801 C CA . LYS A 1 96 ? 2.376 5.081 -6.966 1.00 57.81 96 LYS A CA 1
ATOM 802 C C . LYS A 1 96 ? 3.722 5.332 -6.303 1.00 57.81 96 LYS A C 1
ATOM 804 O O . LYS A 1 96 ? 3.860 5.067 -5.108 1.00 57.81 96 LYS A O 1
ATOM 809 N N . ILE A 1 97 ? 4.671 5.870 -7.051 1.00 50.62 97 ILE A N 1
ATOM 810 C CA . ILE A 1 97 ? 5.925 6.350 -6.482 1.00 50.62 97 ILE A CA 1
ATOM 811 C C . ILE A 1 97 ? 5.706 7.800 -6.047 1.00 50.62 97 ILE A C 1
ATOM 813 O O . ILE A 1 97 ? 5.100 8.590 -6.775 1.00 50.62 97 ILE A O 1
ATOM 817 N N . LYS A 1 98 ? 6.155 8.155 -4.839 1.00 43.72 98 LYS A N 1
ATOM 818 C CA . LYS A 1 98 ? 6.344 9.562 -4.484 1.00 43.72 98 LYS A CA 1
ATOM 819 C C . LYS A 1 98 ? 7.571 10.047 -5.245 1.00 43.72 98 LYS A C 1
ATOM 821 O O . LYS A 1 98 ? 8.685 9.667 -4.901 1.00 43.72 98 LYS A O 1
ATOM 826 N N . ASN A 1 99 ? 7.356 10.896 -6.243 1.00 42.47 99 ASN A N 1
ATOM 827 C CA . ASN A 1 99 ? 8.418 11.711 -6.819 1.00 42.47 99 ASN A CA 1
ATOM 828 C C . ASN A 1 99 ? 8.811 12.747 -5.760 1.00 42.47 99 ASN A C 1
ATOM 830 O O . ASN A 1 99 ? 8.276 13.856 -5.741 1.00 42.47 99 ASN A O 1
ATOM 834 N N . ASN A 1 100 ? 9.679 12.374 -4.821 1.00 37.69 100 ASN A N 1
ATOM 835 C CA . ASN A 1 100 ? 10.375 13.381 -4.042 1.00 37.69 100 ASN A CA 1
ATOM 836 C C . ASN A 1 100 ? 11.366 14.068 -4.997 1.00 37.69 100 ASN A C 1
ATOM 838 O O . ASN A 1 100 ? 12.244 13.437 -5.573 1.00 37.69 100 ASN A O 1
ATOM 842 N N . GLU A 1 101 ? 11.122 15.359 -5.210 1.00 40.56 101 GLU A N 1
ATOM 843 C CA . GLU A 1 101 ? 12.040 16.363 -5.765 1.00 40.56 101 GLU A CA 1
ATOM 844 C C . GLU A 1 101 ? 12.462 16.317 -7.232 1.00 40.56 101 GLU A C 1
ATOM 846 O O . GLU A 1 101 ? 13.223 17.182 -7.654 1.00 40.56 101 GLU A O 1
ATOM 851 N N . ILE A 1 102 ? 11.847 15.491 -8.076 1.00 40.16 102 ILE A N 1
ATOM 852 C CA . ILE A 1 102 ? 11.806 15.834 -9.498 1.00 40.16 102 ILE A CA 1
ATOM 853 C C . ILE A 1 102 ? 10.387 15.628 -10.016 1.00 40.16 102 ILE A C 1
ATOM 855 O O . ILE A 1 102 ? 9.916 14.505 -10.189 1.00 40.16 102 ILE A O 1
ATOM 859 N N . LYS A 1 103 ? 9.681 16.738 -10.276 1.00 37.22 103 LYS A N 1
ATOM 860 C CA . LYS A 1 103 ? 8.548 16.750 -11.209 1.00 37.22 103 LYS A CA 1
ATOM 861 C C . LYS A 1 103 ? 9.103 16.436 -12.597 1.00 37.22 103 LYS A C 1
ATOM 863 O O . LYS A 1 103 ? 9.187 17.324 -13.438 1.00 37.22 103 LYS A O 1
ATOM 868 N N . ILE A 1 104 ? 9.532 15.203 -12.828 1.00 46.00 104 ILE A N 1
ATOM 869 C CA . ILE A 1 104 ? 9.612 14.726 -14.191 1.00 46.00 104 ILE A CA 1
ATOM 870 C C . ILE A 1 104 ? 8.218 14.215 -14.474 1.00 46.00 104 ILE A C 1
ATOM 872 O O . ILE A 1 104 ? 7.757 13.238 -13.891 1.00 46.00 104 ILE A O 1
ATOM 876 N N . ASP A 1 105 ? 7.499 15.010 -15.248 1.00 45.50 105 ASP A N 1
ATOM 877 C CA . ASP A 1 105 ? 6.274 14.593 -15.895 1.00 45.50 105 ASP A CA 1
ATOM 878 C C . ASP A 1 105 ? 6.533 13.215 -16.525 1.00 45.50 105 ASP A C 1
ATOM 880 O O . ASP A 1 105 ? 7.405 13.100 -17.386 1.00 45.50 105 ASP A O 1
ATOM 884 N N . ASP A 1 106 ? 5.867 12.153 -16.056 1.00 50.03 106 ASP A N 1
ATOM 885 C CA . ASP A 1 106 ? 6.118 10.788 -16.549 1.00 50.03 106 ASP A CA 1
ATOM 886 C C . ASP A 1 106 ? 5.933 10.720 -18.085 1.00 50.03 106 ASP A C 1
ATOM 888 O O . ASP A 1 106 ? 6.620 9.951 -18.762 1.00 50.03 106 ASP A O 1
ATOM 892 N N . SER A 1 107 ? 5.093 11.602 -18.658 1.00 49.47 107 SER A N 1
ATOM 893 C CA . SER A 1 107 ? 4.937 11.778 -20.110 1.00 49.47 107 SER A CA 1
ATOM 894 C C . SER A 1 107 ? 6.142 12.378 -20.835 1.00 49.47 107 SER A C 1
ATOM 896 O O . SER A 1 107 ? 6.229 12.225 -22.052 1.00 49.47 107 SER A O 1
ATOM 898 N N . GLN A 1 108 ? 7.077 13.035 -20.146 1.00 50.59 108 GLN A N 1
ATOM 899 C CA . GLN A 1 108 ? 8.300 13.562 -20.764 1.00 50.59 108 GLN A CA 1
ATOM 900 C C . GLN A 1 108 ? 9.435 12.535 -20.833 1.00 50.59 108 GLN A C 1
ATOM 902 O O . GLN A 1 108 ? 10.333 12.703 -21.658 1.00 50.59 108 GLN A O 1
ATOM 907 N N . ILE A 1 109 ? 9.414 11.477 -20.010 1.00 54.75 109 ILE A N 1
ATOM 908 C CA . ILE A 1 109 ? 10.499 10.478 -19.987 1.00 54.75 109 ILE A CA 1
ATOM 909 C C . ILE A 1 109 ? 10.143 9.230 -20.792 1.00 54.75 109 ILE A C 1
ATOM 911 O O . ILE A 1 109 ? 11.029 8.638 -21.401 1.00 54.75 109 ILE A O 1
ATOM 915 N N . ILE A 1 110 ? 8.885 8.769 -20.762 1.00 62.78 110 ILE A N 1
ATOM 916 C CA . ILE A 1 110 ? 8.530 7.453 -21.309 1.00 62.78 110 ILE A CA 1
ATOM 917 C C . ILE A 1 110 ? 7.142 7.502 -21.972 1.00 62.78 110 ILE A C 1
ATOM 919 O O . ILE A 1 110 ? 6.118 7.395 -21.306 1.00 62.78 110 ILE A O 1
ATOM 923 N N . ASP A 1 111 ? 7.084 7.559 -23.307 1.00 63.91 111 ASP A N 1
ATOM 924 C CA . ASP A 1 111 ? 5.837 7.364 -24.083 1.00 63.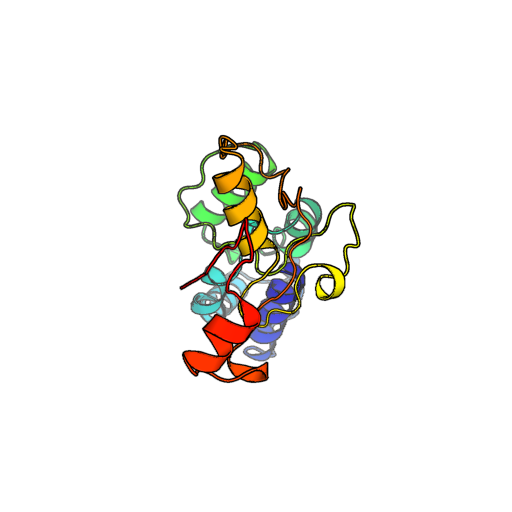91 111 ASP A CA 1
ATOM 925 C C . ASP A 1 111 ? 5.454 5.865 -24.172 1.00 63.91 111 ASP A C 1
ATOM 927 O O . ASP A 1 111 ? 5.198 5.312 -25.242 1.00 63.91 111 ASP A O 1
ATOM 931 N N . SER A 1 112 ? 5.446 5.138 -23.052 1.00 67.94 112 SER A N 1
ATOM 932 C CA . SER A 1 112 ? 5.075 3.715 -23.010 1.00 67.94 112 SER A CA 1
ATOM 933 C C . SER A 1 112 ? 3.797 3.490 -22.214 1.00 67.94 112 SER A C 1
ATOM 935 O O . SER A 1 112 ? 3.558 4.110 -21.187 1.00 67.94 112 SER A O 1
ATOM 937 N N . LYS A 1 113 ? 2.965 2.558 -22.695 1.00 69.31 113 LYS A N 1
ATOM 938 C CA . LYS A 1 113 ? 1.758 2.097 -21.985 1.00 69.31 113 LYS A CA 1
ATOM 939 C C . LYS A 1 113 ? 2.033 0.940 -21.020 1.00 69.31 113 LYS A C 1
ATOM 941 O O . LYS A 1 113 ? 1.170 0.614 -20.216 1.00 69.31 113 LYS A O 1
ATOM 946 N N . ILE A 1 114 ? 3.182 0.280 -21.167 1.00 69.88 114 ILE A N 1
ATOM 947 C CA . ILE A 1 114 ? 3.538 -0.955 -20.444 1.00 69.88 114 ILE A CA 1
ATOM 948 C C . ILE A 1 114 ? 4.715 -0.701 -19.503 1.00 69.88 114 ILE A C 1
ATOM 950 O O . ILE A 1 114 ? 4.777 -1.255 -18.412 1.00 69.88 114 ILE A O 1
ATOM 954 N N . VAL A 1 115 ? 5.653 0.135 -19.942 1.00 73.94 115 VAL A N 1
ATOM 955 C CA . VAL A 1 115 ? 6.881 0.426 -19.214 1.00 73.94 115 VAL A CA 1
ATOM 956 C C . VAL A 1 115 ? 6.684 1.712 -18.428 1.00 73.94 115 VAL A C 1
ATOM 958 O O . VAL A 1 115 ? 6.423 2.754 -19.022 1.00 73.94 115 VAL A O 1
ATOM 961 N N . ASP A 1 116 ? 6.818 1.632 -17.111 1.00 74.44 116 ASP A N 1
ATOM 962 C CA . ASP A 1 116 ? 6.787 2.782 -16.214 1.00 74.44 116 ASP A CA 1
ATOM 963 C C . ASP A 1 116 ? 8.205 3.174 -15.754 1.00 74.44 116 ASP A C 1
ATOM 965 O O . ASP A 1 116 ? 9.209 2.526 -16.080 1.00 74.44 116 ASP A O 1
ATOM 969 N N . SER A 1 117 ? 8.294 4.247 -14.968 1.00 74.44 117 SER A N 1
ATOM 970 C CA . SER A 1 117 ? 9.552 4.744 -14.404 1.00 74.44 117 SER A CA 1
ATOM 971 C C . SER A 1 117 ? 10.248 3.737 -13.475 1.00 74.44 117 SER A C 1
ATOM 973 O O . SER A 1 117 ? 11.476 3.766 -13.374 1.00 74.44 117 SER A O 1
ATOM 975 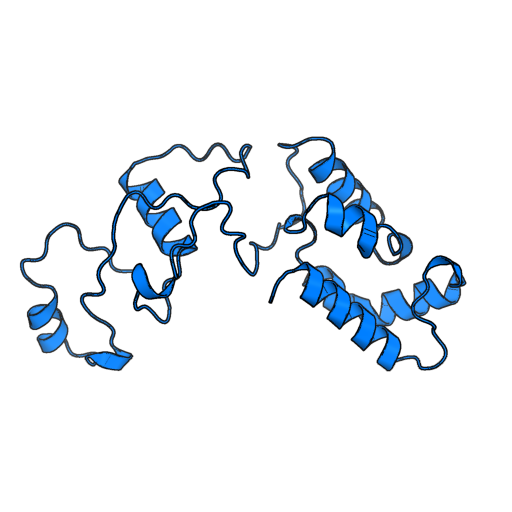N N . ASN A 1 118 ? 9.527 2.782 -12.870 1.00 73.31 118 ASN A N 1
ATOM 976 C CA . ASN A 1 118 ? 10.128 1.717 -12.054 1.00 73.31 118 ASN A CA 1
ATOM 977 C C . ASN A 1 118 ? 10.909 0.722 -12.903 1.00 73.31 118 ASN A C 1
ATOM 979 O O . ASN A 1 118 ? 12.030 0.339 -12.553 1.00 73.31 118 ASN A O 1
ATOM 983 N N . ILE A 1 119 ? 10.300 0.266 -13.999 1.00 78.44 119 ILE A N 1
ATOM 984 C CA . ILE A 1 119 ? 10.932 -0.687 -14.910 1.00 78.44 119 ILE A CA 1
ATOM 985 C C . ILE A 1 119 ? 12.186 -0.044 -15.493 1.00 78.44 119 ILE A C 1
ATOM 987 O O . ILE A 1 119 ? 13.260 -0.643 -15.445 1.00 78.44 119 ILE A O 1
ATOM 991 N N . ILE A 1 120 ? 12.084 1.208 -15.945 1.00 80.12 120 ILE A N 1
ATOM 992 C CA . 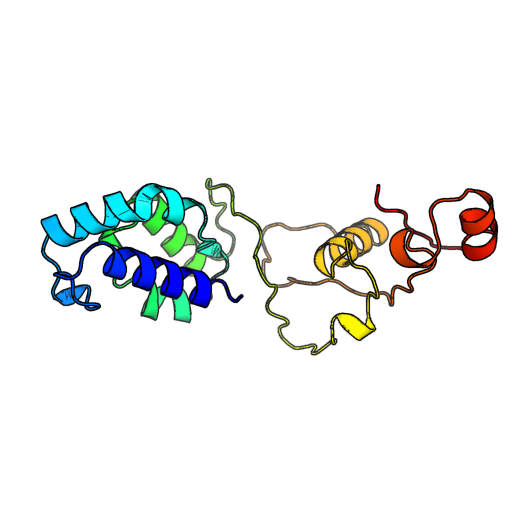ILE A 1 120 ? 13.236 1.950 -16.457 1.00 80.12 120 ILE A CA 1
ATOM 993 C C . ILE A 1 120 ? 14.309 2.154 -15.391 1.00 80.12 120 ILE A C 1
ATOM 995 O O . ILE A 1 120 ? 15.496 1.986 -15.679 1.00 80.12 120 ILE A O 1
ATOM 999 N N . SER A 1 121 ? 13.925 2.471 -14.156 1.00 80.12 121 SER A N 1
ATOM 1000 C CA . SER A 1 121 ? 14.898 2.611 -13.080 1.00 80.12 121 SER A CA 1
ATOM 1001 C C . SER A 1 121 ? 15.618 1.297 -12.783 1.00 80.12 121 SER A C 1
ATOM 1003 O O . SER A 1 121 ? 16.837 1.279 -12.626 1.00 80.12 121 SER A O 1
ATOM 1005 N N . THR A 1 122 ? 14.884 0.185 -12.778 1.00 80.25 122 THR A N 1
ATOM 1006 C CA . THR A 1 122 ? 15.447 -1.156 -12.578 1.00 80.25 122 THR A CA 1
ATOM 1007 C C . THR A 1 122 ? 16.449 -1.488 -13.680 1.00 80.25 122 THR A C 1
ATOM 1009 O O . THR A 1 122 ? 17.586 -1.854 -13.392 1.00 80.25 122 THR A O 1
ATOM 1012 N N . VAL A 1 123 ? 16.060 -1.274 -14.940 1.00 83.31 123 VAL A N 1
ATOM 1013 C CA . VAL A 1 123 ? 16.941 -1.438 -16.103 1.00 83.31 123 VAL A CA 1
ATOM 1014 C C . VAL A 1 123 ? 18.181 -0.550 -15.975 1.00 83.31 123 VAL A C 1
ATOM 1016 O O . VAL A 1 123 ? 19.293 -1.021 -16.191 1.00 83.31 123 VAL A O 1
ATOM 1019 N N . SER A 1 124 ? 18.021 0.710 -15.567 1.00 82.62 124 SER A N 1
ATOM 1020 C CA . SER A 1 124 ? 19.135 1.655 -15.413 1.00 82.62 124 SER A CA 1
ATOM 1021 C C . SER A 1 124 ? 20.122 1.216 -14.331 1.00 82.62 124 SER A C 1
ATOM 1023 O O . SER A 1 124 ? 21.333 1.285 -14.536 1.00 82.62 124 SER A O 1
ATOM 1025 N N . LYS A 1 125 ? 19.622 0.711 -13.195 1.00 83.00 125 LYS A N 1
ATOM 1026 C CA . LYS A 1 125 ? 20.458 0.138 -12.129 1.00 83.00 125 LYS A CA 1
ATOM 1027 C C . LYS A 1 125 ? 21.223 -1.093 -12.626 1.00 83.00 125 LYS A C 1
ATOM 1029 O O . LYS A 1 125 ? 22.401 -1.229 -12.308 1.00 83.00 125 LYS A O 1
ATOM 1034 N N . TRP A 1 126 ? 20.596 -1.949 -13.441 1.00 82.62 126 TRP A N 1
ATOM 1035 C CA . TRP A 1 126 ? 21.259 -3.112 -14.048 1.00 82.62 126 TRP A CA 1
ATOM 1036 C C . TRP A 1 126 ? 22.360 -2.716 -15.029 1.00 82.62 126 TRP A C 1
ATOM 1038 O O . TRP A 1 126 ? 23.464 -3.251 -14.945 1.00 82.62 126 TRP A O 1
ATOM 1048 N N . VAL A 1 127 ? 22.087 -1.754 -15.914 1.00 84.00 127 VAL A N 1
ATOM 1049 C CA . VAL A 1 127 ? 23.073 -1.235 -16.876 1.00 84.00 127 VAL A CA 1
ATOM 1050 C C . VAL A 1 127 ? 24.294 -0.672 -16.146 1.00 84.00 127 VAL A C 1
ATOM 1052 O O . VAL A 1 127 ? 25.424 -1.009 -16.495 1.00 84.00 127 VAL A O 1
ATOM 1055 N N . ASN A 1 128 ? 24.076 0.107 -15.083 1.00 83.81 128 ASN A N 1
ATOM 1056 C CA . ASN A 1 128 ? 25.154 0.714 -14.296 1.00 83.81 128 ASN A CA 1
ATOM 1057 C C . ASN A 1 128 ? 25.750 -0.189 -13.215 1.00 83.81 128 ASN A C 1
ATOM 1059 O O . ASN A 1 128 ? 26.650 0.248 -12.500 1.00 83.81 128 ASN A O 1
ATOM 1063 N N . LYS A 1 129 ? 25.280 -1.437 -13.087 1.00 82.50 129 LYS A N 1
ATOM 1064 C CA . LYS A 1 129 ? 25.716 -2.386 -12.048 1.00 82.50 129 LYS A CA 1
ATOM 1065 C C . LYS A 1 129 ? 25.665 -1.781 -10.637 1.00 82.50 129 LYS A C 1
ATOM 1067 O O . LYS A 1 129 ? 26.544 -2.030 -9.814 1.00 82.50 129 LYS A O 1
ATOM 1072 N N . VAL A 1 130 ? 24.639 -0.976 -10.361 1.00 74.44 130 VAL A N 1
ATOM 1073 C CA . VAL A 1 130 ? 24.431 -0.375 -9.039 1.00 74.44 130 VAL A CA 1
ATOM 1074 C C . VAL A 1 130 ? 24.090 -1.492 -8.053 1.00 74.44 130 VAL A C 1
ATOM 1076 O O . VAL A 1 130 ? 23.124 -2.229 -8.261 1.00 74.44 130 VAL A O 1
ATOM 1079 N N . VAL A 1 131 ? 24.882 -1.627 -6.986 1.00 63.78 131 VAL A N 1
ATOM 1080 C CA . VAL A 1 131 ? 24.612 -2.584 -5.905 1.00 63.78 131 VAL A CA 1
ATOM 1081 C C . VAL A 1 131 ? 23.380 -2.102 -5.149 1.00 63.78 131 VAL A C 1
ATOM 1083 O O . VAL A 1 131 ? 23.394 -1.040 -4.528 1.00 63.78 131 VAL A O 1
ATOM 1086 N N . ILE A 1 132 ? 22.296 -2.873 -5.228 1.00 59.03 132 ILE A N 1
ATOM 1087 C CA . ILE A 1 132 ? 21.082 -2.613 -4.459 1.00 59.03 132 ILE A CA 1
ATOM 1088 C C . ILE A 1 132 ? 21.384 -3.028 -3.019 1.00 59.03 132 ILE A C 1
ATOM 1090 O O . ILE A 1 132 ? 21.317 -4.203 -2.678 1.00 59.03 132 ILE A O 1
ATOM 1094 N N . ASN A 1 133 ? 21.758 -2.069 -2.177 1.00 53.31 133 ASN A N 1
ATOM 1095 C CA . ASN A 1 133 ? 21.690 -2.278 -0.740 1.00 53.31 133 ASN A CA 1
ATOM 1096 C C . ASN A 1 133 ? 20.220 -2.100 -0.349 1.00 53.31 133 ASN A C 1
ATOM 1098 O O . ASN A 1 133 ? 19.738 -0.969 -0.290 1.00 53.31 133 ASN A O 1
ATOM 1102 N N . ASP A 1 134 ? 19.520 -3.206 -0.084 1.00 50.53 134 ASP A N 1
ATOM 1103 C CA . ASP A 1 134 ? 18.086 -3.272 0.275 1.00 50.53 134 ASP A CA 1
ATOM 1104 C C . ASP A 1 134 ? 17.687 -2.422 1.507 1.00 50.53 134 ASP A C 1
ATOM 1106 O O . ASP A 1 134 ? 16.515 -2.336 1.871 1.00 50.53 134 ASP A O 1
ATOM 1110 N N . ASN A 1 135 ? 18.657 -1.758 2.140 1.00 46.56 135 ASN A N 1
ATOM 1111 C CA . ASN A 1 135 ? 18.511 -1.000 3.376 1.00 46.56 135 ASN A CA 1
ATOM 1112 C C . ASN A 1 135 ? 18.219 0.497 3.163 1.00 46.56 135 ASN A C 1
ATOM 1114 O O . ASN A 1 135 ? 17.821 1.160 4.116 1.00 46.56 135 ASN A O 1
ATOM 1118 N N . ASN A 1 136 ? 18.372 1.036 1.946 1.00 44.00 136 ASN A N 1
ATOM 1119 C CA . ASN A 1 136 ? 18.086 2.446 1.646 1.00 44.00 136 ASN A CA 1
ATOM 1120 C C . ASN A 1 136 ? 16.860 2.579 0.736 1.00 44.00 136 ASN A C 1
ATOM 1122 O O . ASN A 1 136 ? 16.959 2.762 -0.477 1.00 44.00 136 ASN A O 1
ATOM 1126 N N . TYR A 1 137 ? 15.681 2.558 1.355 1.00 49.94 137 TYR A N 1
ATOM 1127 C CA . TYR A 1 137 ? 14.403 2.882 0.710 1.00 49.94 137 TYR A CA 1
ATOM 1128 C C . TYR A 1 137 ? 14.293 4.350 0.247 1.00 49.94 137 TYR A C 1
ATOM 1130 O O . TYR A 1 137 ? 13.259 4.736 -0.294 1.00 49.94 137 TYR A O 1
ATOM 1138 N N . GLU A 1 138 ? 15.331 5.171 0.440 1.00 47.78 138 GLU A N 1
ATOM 1139 C CA . GLU A 1 138 ? 15.330 6.586 0.053 1.00 47.78 138 GLU A CA 1
ATOM 1140 C C . GLU A 1 138 ? 15.721 6.851 -1.415 1.00 47.78 138 GLU A C 1
ATOM 1142 O O . GLU A 1 138 ? 15.393 7.915 -1.932 1.00 47.78 138 GLU A O 1
ATOM 1147 N N . GLU A 1 139 ? 16.293 5.890 -2.154 1.00 54.25 139 GLU A N 1
ATOM 1148 C CA . GLU A 1 139 ? 16.504 6.021 -3.613 1.00 54.25 139 GLU A CA 1
ATOM 1149 C C . GLU A 1 139 ? 15.386 5.337 -4.414 1.00 54.25 139 GLU A C 1
ATOM 1151 O O . GLU A 1 139 ? 15.570 4.308 -5.081 1.00 54.25 139 GLU A O 1
ATOM 1156 N N . LEU A 1 140 ? 14.187 5.917 -4.336 1.00 61.72 140 LEU A N 1
ATOM 1157 C CA . LEU A 1 140 ? 12.982 5.344 -4.942 1.00 61.72 140 LEU A CA 1
ATOM 1158 C C . LEU A 1 140 ? 13.017 5.313 -6.482 1.00 61.72 140 LEU A C 1
ATOM 1160 O O . LEU A 1 140 ? 12.354 4.461 -7.070 1.00 61.72 140 LEU A O 1
ATOM 1164 N N . ILE A 1 141 ? 13.791 6.183 -7.148 1.00 65.44 141 ILE A N 1
ATOM 1165 C CA . ILE A 1 141 ? 13.899 6.247 -8.617 1.00 65.44 141 ILE A CA 1
ATOM 1166 C C . ILE A 1 141 ? 15.323 6.654 -9.037 1.00 65.44 141 ILE A C 1
ATOM 1168 O O . ILE A 1 141 ? 15.760 7.771 -8.791 1.00 65.44 141 ILE A O 1
ATOM 1172 N N . TYR A 1 142 ? 16.026 5.761 -9.733 1.00 71.12 142 TYR A N 1
ATOM 1173 C CA . TYR A 1 142 ? 17.320 6.006 -10.386 1.00 71.12 142 TYR A CA 1
ATOM 1174 C C . TYR A 1 142 ? 17.132 6.103 -11.904 1.00 71.12 142 TYR A C 1
ATOM 1176 O O . TYR A 1 142 ? 16.940 5.076 -12.556 1.00 71.12 142 TYR A O 1
ATOM 1184 N N . LEU A 1 143 ? 17.161 7.320 -12.457 1.00 76.81 143 LEU A N 1
ATOM 1185 C CA . LEU A 1 143 ? 16.966 7.603 -13.889 1.00 76.81 143 LEU A CA 1
ATOM 1186 C C . LEU A 1 143 ? 18.109 8.476 -14.436 1.00 76.81 143 LEU A C 1
ATOM 1188 O O . LEU A 1 143 ? 17.911 9.657 -14.710 1.00 76.81 143 LEU A O 1
ATOM 1192 N N . PRO A 1 144 ? 19.320 7.923 -14.599 1.00 79.38 144 PRO A N 1
ATOM 1193 C CA . PRO A 1 144 ? 20.459 8.669 -15.135 1.00 79.38 144 PRO A CA 1
ATOM 1194 C C . PRO A 1 144 ? 20.364 8.900 -16.653 1.00 79.38 144 PRO A C 1
ATOM 1196 O O . PRO A 1 144 ? 21.178 9.631 -17.212 1.00 79.38 144 PRO A O 1
ATOM 1199 N N . TYR A 1 145 ? 19.406 8.261 -17.331 1.00 78.88 145 TYR A N 1
ATOM 1200 C CA . TYR A 1 145 ? 19.259 8.306 -18.781 1.00 78.88 145 TYR A CA 1
ATOM 1201 C C . TYR A 1 145 ? 17.899 8.850 -19.191 1.00 78.88 145 TYR A C 1
ATOM 1203 O O . TYR A 1 145 ? 16.878 8.576 -18.557 1.00 78.88 145 TYR A O 1
ATOM 1211 N N . LYS A 1 146 ? 17.886 9.547 -20.327 1.00 81.50 146 LYS A N 1
ATOM 1212 C CA . LYS A 1 146 ? 16.664 9.843 -21.066 1.00 81.50 146 LYS A CA 1
ATOM 1213 C C . LYS A 1 146 ? 16.351 8.656 -21.974 1.00 81.50 146 LYS A C 1
ATOM 1215 O O . LYS A 1 146 ? 17.170 8.294 -22.815 1.00 81.50 146 LYS A O 1
ATOM 1220 N N . PHE A 1 147 ? 15.177 8.062 -21.800 1.00 80.56 147 PHE A N 1
ATOM 1221 C CA . PHE A 1 147 ? 14.706 6.975 -22.650 1.00 80.56 147 PHE A CA 1
ATOM 1222 C C . PHE A 1 147 ? 13.845 7.542 -23.775 1.00 80.56 147 PHE A C 1
ATOM 1224 O O . PHE A 1 147 ? 13.062 8.464 -23.571 1.00 80.56 147 PHE A O 1
ATOM 1231 N N . GLU A 1 148 ? 13.993 6.994 -24.977 1.00 85.06 148 GLU A N 1
ATOM 1232 C CA . GLU A 1 148 ? 13.201 7.390 -26.140 1.00 85.06 148 GLU A CA 1
ATOM 1233 C C . GLU A 1 148 ? 12.499 6.154 -26.705 1.00 85.06 148 GLU A C 1
ATOM 1235 O O . GLU A 1 148 ? 13.114 5.104 -26.909 1.00 85.06 148 GLU A O 1
ATOM 1240 N N . LEU A 1 149 ? 11.182 6.253 -26.918 1.00 85.75 149 LEU A N 1
ATOM 1241 C CA . LEU A 1 149 ? 10.400 5.141 -27.448 1.00 85.75 149 LEU A CA 1
ATOM 1242 C C . LEU A 1 149 ? 10.690 4.964 -28.943 1.00 85.75 149 LEU A C 1
ATOM 1244 O O . LEU A 1 149 ? 10.211 5.746 -29.765 1.00 85.75 149 LEU A O 1
ATOM 1248 N N . LEU A 1 150 ? 11.383 3.880 -29.292 1.00 89.12 150 LEU A N 1
ATOM 1249 C CA . LEU A 1 150 ? 11.640 3.520 -30.690 1.00 89.12 150 LEU A CA 1
ATOM 1250 C C . LEU A 1 150 ? 10.437 2.840 -31.353 1.00 89.12 150 LEU A C 1
ATOM 1252 O O . LEU A 1 150 ? 10.024 3.241 -32.436 1.00 89.12 150 LEU A O 1
ATOM 1256 N N . LEU A 1 151 ? 9.842 1.843 -30.691 1.00 87.56 151 LEU A N 1
ATOM 1257 C CA . LEU A 1 151 ? 8.750 1.043 -31.246 1.00 87.56 151 LEU A CA 1
ATOM 1258 C C . LEU A 1 151 ? 7.719 0.697 -30.172 1.00 87.56 151 LEU A C 1
ATOM 1260 O O . LEU A 1 151 ? 8.061 0.200 -29.099 1.00 87.56 151 LEU A O 1
ATOM 1264 N N . ARG A 1 152 ? 6.438 0.875 -30.497 1.00 87.12 152 ARG A N 1
ATOM 1265 C CA . ARG A 1 152 ? 5.305 0.397 -29.701 1.00 87.12 152 ARG A CA 1
ATOM 1266 C C . ARG A 1 152 ? 4.293 -0.263 -30.619 1.00 87.12 152 ARG A C 1
ATOM 1268 O O . ARG A 1 152 ? 3.645 0.419 -31.402 1.00 87.12 152 ARG A O 1
ATOM 1275 N N . GLY A 1 153 ? 4.066 -1.565 -30.468 1.00 84.56 153 GLY A N 1
ATOM 1276 C CA . GLY A 1 153 ? 3.213 -2.304 -31.405 1.00 84.56 153 GLY A CA 1
ATOM 1277 C C . GLY A 1 153 ? 1.759 -1.814 -31.494 1.00 84.56 153 GLY A C 1
ATOM 1278 O O . GLY A 1 153 ? 1.150 -1.919 -32.550 1.00 84.56 153 GLY A O 1
ATOM 1279 N N . SER A 1 154 ? 1.214 -1.184 -30.445 1.00 83.75 154 SER A N 1
ATOM 1280 C CA . SER A 1 154 ? -0.112 -0.539 -30.508 1.00 83.75 154 SER A CA 1
ATOM 1281 C C . SER A 1 154 ? -0.151 0.788 -31.284 1.00 83.75 154 SER A C 1
ATOM 1283 O O . SER A 1 154 ? -1.239 1.251 -31.608 1.00 83.75 154 SER A O 1
ATOM 1285 N N . ARG A 1 155 ? 1.004 1.415 -31.554 1.00 85.44 155 ARG A N 1
ATOM 1286 C CA . ARG A 1 155 ? 1.151 2.641 -32.365 1.00 85.44 155 ARG A CA 1
ATOM 1287 C C . ARG A 1 155 ? 1.672 2.318 -33.765 1.00 85.44 155 ARG A C 1
ATOM 1289 O O . ARG A 1 155 ? 1.150 2.831 -34.743 1.00 85.44 155 ARG A O 1
ATOM 1296 N N . ASP A 1 156 ? 2.689 1.467 -33.829 1.00 87.62 156 ASP A N 1
ATOM 1297 C CA . ASP A 1 156 ? 3.503 1.241 -35.023 1.00 87.62 156 ASP A CA 1
ATOM 1298 C C . ASP A 1 156 ? 3.172 -0.092 -35.720 1.00 87.62 156 ASP A C 1
ATOM 1300 O O . ASP A 1 156 ? 3.542 -0.300 -36.870 1.00 87.62 156 ASP A O 1
ATOM 1304 N N . GLY A 1 157 ? 2.449 -0.995 -35.051 1.00 87.56 157 GLY A N 1
ATOM 1305 C CA . GLY A 1 157 ? 2.163 -2.347 -35.533 1.00 87.56 157 GLY A CA 1
ATOM 1306 C C . GLY A 1 157 ? 3.209 -3.384 -35.108 1.00 87.56 157 GLY A C 1
ATOM 1307 O O . GLY A 1 157 ? 4.319 -3.062 -34.688 1.00 87.56 157 GLY A O 1
ATOM 1308 N N . PHE A 1 158 ? 2.838 -4.662 -35.205 1.00 85.88 158 PHE A N 1
ATOM 1309 C CA . PHE A 1 158 ? 3.660 -5.810 -34.797 1.00 85.88 158 PHE A CA 1
ATOM 1310 C C . PHE A 1 158 ? 4.206 -6.577 -36.012 1.00 85.88 158 PHE A C 1
ATOM 1312 O O . PHE A 1 158 ? 4.005 -7.783 -36.134 1.00 85.88 158 PHE A O 1
ATOM 1319 N N . THR A 1 159 ? 4.865 -5.883 -36.945 1.00 92.56 159 THR A N 1
ATOM 1320 C CA . THR A 1 159 ? 5.486 -6.533 -38.113 1.00 92.56 159 THR A CA 1
ATOM 1321 C C . THR A 1 159 ? 7.015 -6.504 -38.022 1.00 92.56 159 THR A C 1
ATOM 1323 O O . THR A 1 159 ? 7.571 -5.494 -37.581 1.00 92.56 159 THR A O 1
ATOM 1326 N N . PRO A 1 160 ? 7.718 -7.568 -38.464 1.00 92.00 160 PRO A N 1
ATOM 1327 C CA . PRO A 1 160 ? 9.182 -7.579 -38.503 1.00 92.00 160 PRO A CA 1
ATOM 1328 C C . PRO A 1 160 ? 9.762 -6.421 -39.318 1.00 92.00 160 PRO A C 1
ATOM 1330 O O . PRO A 1 160 ? 10.701 -5.770 -38.875 1.00 92.00 160 PRO A O 1
ATOM 1333 N N . ASN A 1 161 ? 9.147 -6.098 -40.461 1.00 94.06 161 ASN A N 1
ATOM 1334 C CA . ASN A 1 161 ? 9.583 -4.986 -41.310 1.00 94.06 161 ASN A CA 1
ATOM 1335 C C . ASN A 1 161 ? 9.595 -3.662 -40.542 1.00 94.06 161 ASN A C 1
ATOM 1337 O O . ASN A 1 161 ? 10.567 -2.918 -40.624 1.00 94.06 161 ASN A O 1
ATOM 1341 N N . LYS A 1 162 ? 8.549 -3.391 -39.750 1.00 92.44 162 LYS A N 1
ATOM 1342 C CA . LYS A 1 162 ? 8.473 -2.151 -38.977 1.00 92.44 162 LYS A CA 1
ATOM 1343 C C . LYS A 1 162 ? 9.471 -2.109 -37.821 1.00 92.44 162 LYS A C 1
ATOM 1345 O O . LYS A 1 162 ? 9.977 -1.040 -37.496 1.00 92.44 162 LYS A O 1
ATOM 1350 N N . PHE A 1 163 ? 9.773 -3.262 -37.221 1.00 91.44 163 PHE A N 1
ATOM 1351 C CA . PHE A 1 163 ? 10.834 -3.372 -36.221 1.00 91.44 163 PHE A CA 1
ATOM 1352 C C . PHE A 1 163 ? 12.194 -3.009 -36.822 1.00 91.44 163 PHE A C 1
ATOM 1354 O O . PHE A 1 163 ? 12.877 -2.149 -36.277 1.00 91.44 163 PHE A O 1
ATOM 1361 N N . HIS A 1 164 ? 12.551 -3.606 -37.961 1.00 93.00 164 HIS A N 1
ATOM 1362 C CA . HIS A 1 164 ? 13.819 -3.326 -38.633 1.00 93.00 164 HIS A CA 1
ATOM 1363 C C . HIS A 1 164 ? 13.920 -1.863 -39.083 1.00 93.00 164 HIS A C 1
ATOM 1365 O O . HIS A 1 164 ? 14.923 -1.208 -38.823 1.00 93.00 164 HIS A O 1
ATOM 1371 N N . GLU A 1 165 ? 12.845 -1.304 -39.647 1.00 93.81 165 GLU A N 1
ATOM 1372 C CA . GLU A 1 165 ? 12.783 0.107 -40.059 1.00 93.81 165 GLU A CA 1
ATOM 1373 C C . GLU A 1 165 ? 13.073 1.085 -38.904 1.00 93.81 165 GLU A C 1
ATOM 1375 O O . GLU A 1 165 ? 13.747 2.095 -39.103 1.00 93.81 165 GLU A O 1
ATOM 1380 N N . LEU A 1 166 ? 12.561 0.805 -37.698 1.00 90.94 166 LEU A N 1
ATOM 1381 C CA . LEU A 1 166 ? 12.639 1.730 -36.562 1.00 90.94 166 LEU A CA 1
ATOM 1382 C C . LEU A 1 166 ? 13.818 1.466 -35.614 1.00 90.94 166 LEU A C 1
ATOM 1384 O O . LEU A 1 166 ? 14.295 2.402 -34.964 1.00 90.94 166 LEU A O 1
ATOM 1388 N N . CYS A 1 167 ? 14.285 0.220 -35.512 1.00 90.12 167 CYS A N 1
ATOM 1389 C CA . CYS A 1 167 ? 15.274 -0.187 -34.514 1.00 90.12 167 CYS A CA 1
ATOM 1390 C C . CYS A 1 167 ? 16.659 -0.518 -35.088 1.00 90.12 167 CYS A C 1
ATOM 1392 O O . CYS A 1 167 ? 17.632 -0.450 -34.332 1.00 90.12 167 CYS A O 1
ATOM 1394 N N . ASP A 1 168 ? 16.791 -0.862 -36.374 1.00 91.56 168 ASP A N 1
ATOM 1395 C CA . ASP A 1 168 ? 18.097 -1.239 -36.925 1.00 91.56 168 ASP A CA 1
ATOM 1396 C C . ASP A 1 168 ? 19.075 -0.050 -36.907 1.00 91.56 168 ASP A C 1
ATOM 1398 O O . ASP A 1 168 ? 18.716 1.110 -37.118 1.00 91.56 168 ASP A O 1
ATOM 1402 N N . GLY A 1 169 ? 20.343 -0.333 -36.596 1.00 90.25 169 GLY A N 1
ATOM 1403 C CA . GLY A 1 169 ? 21.390 0.689 -36.481 1.00 90.25 169 GLY A CA 1
ATOM 1404 C C . GLY A 1 169 ? 21.288 1.587 -35.240 1.00 90.25 169 GLY A C 1
ATOM 1405 O O . GLY A 1 169 ? 22.097 2.503 -35.088 1.00 90.25 169 GLY A O 1
ATOM 1406 N N . LYS A 1 170 ? 20.334 1.343 -34.329 1.00 89.44 170 LYS A N 1
ATOM 1407 C CA . LYS A 1 170 ? 20.238 2.051 -33.044 1.00 89.44 170 LYS A CA 1
ATOM 1408 C C . LYS A 1 170 ? 21.038 1.316 -31.966 1.00 89.44 170 LYS A C 1
ATOM 1410 O O . LYS A 1 170 ? 20.737 0.176 -31.618 1.00 89.44 170 LYS A O 1
ATOM 1415 N N . ALA A 1 171 ? 22.057 1.979 -31.425 1.00 87.31 171 ALA A N 1
ATOM 1416 C CA . ALA A 1 171 ? 22.838 1.472 -30.299 1.00 87.31 171 ALA A CA 1
ATOM 1417 C C . ALA A 1 171 ? 22.110 1.686 -28.959 1.00 87.31 171 ALA A C 1
ATOM 1419 O O . ALA A 1 171 ? 21.228 2.537 -28.855 1.00 87.31 171 ALA A O 1
ATOM 1420 N N . ASN A 1 172 ? 22.526 0.949 -27.923 1.00 86.31 172 ASN A N 1
ATOM 1421 C CA . ASN A 1 172 ? 22.050 1.099 -26.539 1.00 86.31 172 ASN A CA 1
ATOM 1422 C C . ASN A 1 172 ? 20.528 0.940 -26.382 1.00 86.31 172 ASN A C 1
ATOM 1424 O O . ASN A 1 172 ? 19.877 1.689 -25.654 1.00 86.31 172 ASN A O 1
ATOM 1428 N N . THR A 1 173 ? 19.955 -0.042 -27.078 1.00 87.38 173 THR A N 1
ATOM 1429 C CA . THR A 1 173 ? 18.523 -0.342 -27.030 1.00 87.38 173 THR A CA 1
ATOM 1430 C C . THR A 1 173 ? 18.218 -1.421 -25.993 1.00 87.38 173 THR A C 1
ATOM 1432 O O . THR A 1 173 ? 18.980 -2.367 -25.801 1.00 87.38 173 THR A O 1
ATOM 1435 N N . VAL A 1 174 ? 17.079 -1.282 -25.312 1.00 81.94 174 VAL A N 1
ATOM 1436 C CA . VAL A 1 174 ? 16.572 -2.278 -24.360 1.00 81.94 174 VAL A CA 1
ATOM 1437 C C . VAL A 1 174 ? 15.193 -2.729 -24.817 1.00 81.94 174 VAL A C 1
ATOM 1439 O O . VAL A 1 174 ? 14.338 -1.903 -25.136 1.00 81.94 174 VAL A O 1
ATOM 1442 N N . ARG A 1 175 ? 14.971 -4.046 -24.827 1.00 77.44 175 ARG A N 1
ATOM 1443 C CA . ARG A 1 175 ? 13.687 -4.665 -25.165 1.00 77.44 175 ARG A CA 1
ATOM 1444 C C . ARG A 1 175 ? 13.110 -5.374 -23.933 1.00 77.44 175 ARG A C 1
ATOM 1446 O O . ARG A 1 175 ? 13.612 -6.439 -23.581 1.00 77.44 175 ARG A O 1
ATOM 1453 N N . PRO A 1 176 ? 12.071 -4.822 -23.287 1.00 63.47 176 PRO A N 1
ATOM 1454 C CA . PRO A 1 176 ? 11.264 -5.571 -22.332 1.00 63.47 176 PRO A CA 1
ATOM 1455 C C . PRO A 1 176 ? 10.458 -6.636 -23.095 1.00 63.47 176 PRO A C 1
ATOM 1457 O O . PRO A 1 176 ? 9.883 -6.326 -24.143 1.00 63.47 176 PRO A O 1
ATOM 1460 N N . LEU A 1 177 ? 10.476 -7.880 -22.610 1.00 50.81 177 LEU A N 1
ATOM 1461 C CA . LEU A 1 177 ? 9.662 -8.989 -23.127 1.00 50.81 177 LEU A CA 1
ATOM 1462 C C . LEU A 1 177 ? 8.219 -8.893 -22.629 1.00 50.81 177 LEU A C 1
ATOM 1464 O O . LEU A 1 177 ? 8.035 -8.516 -21.449 1.00 50.81 177 LEU A O 1
#